Protein AF-A0A9N9MFW5-F1 (afdb_monomer_lite)

Structure (mmCIF, N/CA/C/O backbone):
data_AF-A0A9N9MFW5-F1
#
_entry.id   AF-A0A9N9MFW5-F1
#
loop_
_atom_site.group_PDB
_atom_site.id
_atom_site.type_symbol
_atom_site.label_atom_id
_atom_site.label_alt_id
_atom_site.label_comp_id
_atom_site.label_asym_id
_atom_site.label_entity_id
_atom_site.label_seq_id
_atom_site.pdbx_PDB_ins_code
_atom_site.Cartn_x
_atom_site.Cartn_y
_atom_site.Cartn_z
_atom_site.occupancy
_atom_site.B_iso_or_equiv
_atom_site.auth_seq_id
_atom_site.auth_comp_id
_atom_site.auth_asym_id
_atom_site.auth_atom_id
_atom_site.pdbx_PDB_model_num
ATOM 1 N N . MET A 1 1 ? 0.802 14.886 12.803 1.00 40.66 1 MET A N 1
ATOM 2 C CA . MET A 1 1 ? 1.139 13.510 13.218 1.00 40.66 1 MET A CA 1
ATOM 3 C C . MET A 1 1 ? 0.560 12.545 12.200 1.00 40.66 1 MET A C 1
ATOM 5 O O . MET A 1 1 ? -0.641 12.289 12.198 1.00 40.66 1 MET A O 1
ATOM 9 N N . SER A 1 2 ? 1.394 12.107 11.264 1.00 48.53 2 SER A N 1
ATOM 10 C CA . SER A 1 2 ? 1.089 11.101 10.247 1.00 48.53 2 SER A CA 1
ATOM 11 C C . SER A 1 2 ? 1.093 9.734 10.930 1.00 48.53 2 SER A C 1
ATOM 13 O O . SER A 1 2 ? 2.140 9.149 11.157 1.00 48.53 2 SER A O 1
ATOM 15 N N . LEU A 1 3 ? -0.085 9.184 11.238 1.00 49.66 3 LEU A N 1
ATOM 16 C CA . LEU A 1 3 ? -0.263 7.845 11.849 1.00 49.66 3 LEU A CA 1
ATOM 17 C C . LEU A 1 3 ? 0.292 6.674 10.998 1.00 49.66 3 LEU A C 1
ATOM 19 O O . LEU A 1 3 ? 0.194 5.511 11.365 1.00 49.66 3 LEU A O 1
ATOM 23 N N . ALA A 1 4 ? 0.880 7.003 9.853 1.00 54.03 4 ALA A N 1
ATOM 24 C CA . ALA A 1 4 ? 1.590 6.139 8.930 1.00 54.03 4 ALA A CA 1
ATOM 25 C C . ALA A 1 4 ? 3.053 5.853 9.342 1.00 54.03 4 ALA A C 1
ATOM 27 O O . ALA A 1 4 ? 3.630 4.883 8.862 1.00 54.03 4 ALA A O 1
ATOM 28 N N . GLU A 1 5 ? 3.631 6.662 10.235 1.00 55.81 5 GLU A N 1
ATOM 29 C CA . GLU A 1 5 ? 5.022 6.529 10.709 1.00 55.81 5 GLU A CA 1
ATOM 30 C C . GLU A 1 5 ? 5.164 5.565 11.899 1.00 55.81 5 GLU A C 1
ATOM 32 O O . GLU A 1 5 ? 6.275 5.221 12.296 1.00 55.81 5 GLU A O 1
ATOM 37 N N . ILE A 1 6 ? 4.043 5.119 12.478 1.00 61.78 6 ILE A N 1
ATOM 38 C CA . ILE A 1 6 ? 4.037 4.171 13.594 1.00 61.78 6 ILE A CA 1
ATOM 39 C C . ILE A 1 6 ? 4.391 2.792 13.038 1.00 61.78 6 ILE A C 1
ATOM 41 O O . ILE A 1 6 ? 3.673 2.260 12.173 1.00 61.78 6 ILE A O 1
ATOM 45 N N . GLN A 1 7 ? 5.492 2.218 13.537 1.00 70.25 7 GLN A N 1
ATOM 46 C CA . GLN A 1 7 ? 5.896 0.868 13.167 1.00 70.25 7 GLN A CA 1
ATOM 47 C C . GLN A 1 7 ? 4.733 -0.102 13.411 1.00 70.25 7 GLN A C 1
ATOM 49 O O . GLN A 1 7 ? 4.028 0.041 14.409 1.00 70.25 7 GLN A O 1
ATOM 54 N N . PRO A 1 8 ? 4.528 -1.104 12.538 1.00 75.06 8 PRO A N 1
ATOM 55 C CA . PRO A 1 8 ? 3.548 -2.171 12.742 1.00 75.06 8 PRO A CA 1
ATOM 56 C C . PRO A 1 8 ? 3.445 -2.697 14.184 1.00 75.06 8 PRO A C 1
ATOM 58 O O . PRO A 1 8 ? 2.343 -2.943 14.665 1.00 75.06 8 PRO A O 1
ATOM 61 N N . CYS A 1 9 ? 4.576 -2.814 14.891 1.00 70.94 9 CYS A N 1
ATOM 62 C CA . CYS A 1 9 ? 4.642 -3.300 16.270 1.00 70.94 9 CYS A CA 1
ATOM 63 C C . CYS A 1 9 ? 4.080 -2.340 17.332 1.00 70.94 9 CYS A C 1
ATOM 65 O O . CYS A 1 9 ? 3.703 -2.804 18.404 1.00 70.94 9 CYS A O 1
ATOM 67 N N . ASP A 1 10 ? 3.979 -1.044 17.037 1.00 78.44 10 ASP A N 1
ATOM 68 C CA . ASP A 1 10 ? 3.573 -0.007 17.995 1.00 78.44 10 ASP A CA 1
ATOM 69 C C . ASP A 1 10 ? 2.118 0.455 17.792 1.00 78.44 10 ASP A C 1
ATOM 71 O O . ASP A 1 10 ? 1.643 1.374 18.463 1.00 78.44 10 ASP A O 1
ATOM 75 N N . ARG A 1 11 ? 1.387 -0.168 16.856 1.00 82.88 11 ARG A N 1
ATOM 76 C CA . ARG A 1 11 ? 0.009 0.215 16.520 1.00 82.88 11 ARG A CA 1
ATOM 77 C C . ARG A 1 11 ? -0.973 -0.234 17.591 1.00 82.88 11 ARG A C 1
ATOM 79 O O . ARG A 1 11 ? -1.074 -1.418 17.912 1.00 82.88 11 ARG A O 1
ATOM 86 N N . ASN A 1 12 ? -1.774 0.705 18.086 1.00 84.88 12 ASN A N 1
ATOM 87 C CA . ASN A 1 12 ? -2.920 0.393 18.934 1.00 84.88 12 ASN A CA 1
ATOM 88 C C . ASN A 1 12 ? -4.189 0.144 18.088 1.00 84.88 12 ASN A C 1
ATOM 90 O O . ASN A 1 12 ? -4.212 0.342 16.872 1.00 84.88 12 ASN A O 1
ATOM 94 N N . VAL A 1 13 ? -5.281 -0.275 18.737 1.00 86.88 13 VAL A N 1
ATOM 95 C CA . VAL A 1 13 ? -6.555 -0.602 18.061 1.00 86.88 13 VAL A CA 1
ATOM 96 C C . VAL A 1 13 ? -7.099 0.567 17.226 1.00 86.88 13 VAL A C 1
ATOM 98 O O . VAL A 1 13 ? -7.587 0.349 16.119 1.00 86.88 13 VAL A O 1
ATOM 101 N N . LYS A 1 14 ? -6.970 1.811 17.705 1.00 87.56 14 LYS A N 1
ATOM 102 C CA . LYS A 1 14 ? -7.456 3.001 16.986 1.00 87.56 14 LYS A CA 1
ATOM 103 C C . LYS A 1 14 ? -6.640 3.271 15.722 1.00 87.56 14 LYS A C 1
ATOM 105 O O . LYS A 1 14 ? -7.205 3.684 14.710 1.00 87.56 14 LYS A O 1
ATOM 110 N N . ASP A 1 15 ? -5.333 3.015 15.762 1.00 86.31 15 ASP A N 1
ATOM 111 C CA . ASP A 1 15 ? -4.460 3.171 14.595 1.00 86.31 15 ASP A CA 1
ATOM 112 C C . ASP A 1 15 ? -4.852 2.174 13.500 1.00 86.31 15 ASP A C 1
ATOM 114 O O . ASP A 1 15 ? -5.009 2.547 12.336 1.00 86.31 15 ASP A O 1
ATOM 118 N N . VAL A 1 16 ? -5.098 0.918 13.887 1.00 87.38 16 VAL A N 1
ATOM 119 C CA . VAL A 1 16 ? -5.548 -0.143 12.976 1.00 87.38 16 VAL A CA 1
ATOM 120 C C . VAL A 1 16 ? -6.887 0.215 12.331 1.00 87.38 16 VAL A C 1
ATOM 122 O O . VAL A 1 16 ? -7.034 0.084 11.114 1.00 87.38 16 VAL A O 1
ATOM 125 N N . GLU A 1 17 ? -7.855 0.704 13.110 1.00 89.12 17 GLU A N 1
ATOM 126 C CA . GLU A 1 17 ? -9.157 1.145 12.594 1.00 89.12 17 GLU A CA 1
ATOM 127 C C . GLU A 1 17 ? -9.021 2.289 11.584 1.00 89.12 17 GLU A C 1
ATOM 129 O O . GLU A 1 17 ? -9.643 2.257 10.516 1.00 89.12 17 GLU A O 1
ATOM 134 N N . LEU A 1 18 ? -8.168 3.276 11.872 1.00 88.19 18 LEU A N 1
ATOM 135 C CA . LEU A 1 18 ? -7.936 4.391 10.961 1.00 88.19 18 LEU A CA 1
ATOM 136 C C . LEU A 1 18 ? -7.265 3.939 9.660 1.00 88.19 18 LEU A C 1
ATOM 138 O O . LEU A 1 18 ? -7.660 4.381 8.577 1.00 88.19 18 LEU A O 1
ATOM 142 N N . ILE A 1 19 ? -6.258 3.067 9.746 1.00 88.31 19 ILE A N 1
ATOM 143 C CA . ILE A 1 19 ? -5.581 2.524 8.565 1.00 88.31 19 ILE A CA 1
ATOM 144 C C . ILE A 1 19 ? -6.577 1.715 7.733 1.00 88.31 19 ILE A C 1
ATOM 146 O O . ILE A 1 19 ? -6.679 1.947 6.530 1.00 88.31 19 ILE A O 1
ATOM 150 N N . CYS A 1 20 ? -7.398 0.864 8.354 1.00 89.50 20 CYS A N 1
ATOM 151 C CA . CYS A 1 20 ? -8.475 0.148 7.665 1.00 89.50 20 CYS A CA 1
ATOM 152 C C . CYS A 1 20 ? -9.427 1.106 6.936 1.00 89.50 20 CYS A C 1
ATOM 154 O O . CYS A 1 20 ? -9.763 0.880 5.772 1.00 89.50 20 CYS A O 1
ATOM 156 N N . ALA A 1 21 ? -9.837 2.199 7.586 1.00 89.19 21 ALA A N 1
ATOM 157 C CA . ALA A 1 21 ? -10.704 3.205 6.978 1.00 89.19 21 ALA A CA 1
ATOM 158 C C . ALA A 1 21 ? -10.057 3.881 5.757 1.00 89.19 21 ALA A C 1
ATOM 160 O O . ALA A 1 21 ? -10.758 4.212 4.801 1.00 89.19 21 ALA A O 1
ATOM 161 N N . ARG A 1 22 ? -8.729 4.058 5.755 1.00 86.50 22 ARG A N 1
ATOM 162 C CA . ARG A 1 22 ? -7.978 4.564 4.595 1.00 86.50 22 ARG A CA 1
ATOM 163 C C . ARG A 1 22 ? -7.852 3.523 3.490 1.00 86.50 22 ARG A C 1
ATOM 165 O O . ARG A 1 22 ? -8.096 3.867 2.339 1.00 86.50 22 ARG A O 1
ATOM 172 N N . LEU A 1 23 ? -7.529 2.271 3.822 1.00 88.38 23 LEU A N 1
ATOM 173 C CA . LEU A 1 23 ? -7.454 1.173 2.850 1.00 88.38 23 LEU A CA 1
ATOM 174 C C . LEU A 1 23 ? -8.786 1.016 2.107 1.00 88.38 23 LEU A C 1
ATOM 176 O O . LEU A 1 23 ? -8.796 0.861 0.893 1.00 88.38 23 LEU A O 1
ATOM 180 N N . ARG A 1 24 ? -9.923 1.181 2.794 1.00 89.25 24 ARG A N 1
ATOM 181 C CA . ARG A 1 24 ? -11.251 1.156 2.160 1.00 89.25 24 ARG A CA 1
ATOM 182 C C . ARG A 1 24 ? -11.527 2.287 1.163 1.00 89.25 24 ARG A C 1
ATOM 184 O O . ARG A 1 24 ? -12.504 2.186 0.431 1.00 89.25 24 ARG A O 1
ATOM 191 N N . ARG A 1 25 ? -10.726 3.354 1.125 1.00 87.44 25 ARG A N 1
ATOM 192 C CA . ARG A 1 25 ? -10.868 4.413 0.108 1.00 87.44 25 ARG A CA 1
ATOM 193 C C . ARG A 1 25 ? -10.274 4.013 -1.241 1.00 87.44 25 ARG A C 1
ATOM 195 O O . ARG A 1 25 ? -10.534 4.690 -2.226 1.00 87.44 25 ARG A O 1
ATOM 202 N N . VAL A 1 26 ? -9.480 2.944 -1.282 1.00 86.44 26 VAL A N 1
ATOM 203 C CA . VAL A 1 26 ? -8.936 2.383 -2.518 1.00 86.44 26 VAL A CA 1
ATOM 204 C C . VAL A 1 26 ? -9.927 1.349 -3.051 1.00 86.44 26 VAL A C 1
ATOM 206 O O . VAL A 1 26 ? -10.196 0.346 -2.387 1.00 86.44 26 VAL A O 1
ATOM 209 N N . ASP A 1 27 ? -10.456 1.575 -4.253 1.00 84.50 27 ASP A N 1
ATOM 210 C CA . ASP A 1 27 ? -11.542 0.775 -4.844 1.00 84.50 27 ASP A CA 1
ATOM 211 C C . ASP A 1 27 ? -11.237 -0.726 -4.946 1.00 84.50 27 ASP A C 1
ATOM 213 O O . ASP A 1 27 ? -12.138 -1.563 -4.876 1.00 84.50 27 ASP A O 1
ATOM 217 N N . GLN A 1 28 ? -9.968 -1.098 -5.123 1.00 85.38 28 GLN A N 1
ATOM 218 C CA . GLN A 1 28 ? -9.567 -2.504 -5.179 1.00 85.38 28 GLN A CA 1
ATOM 219 C C . GLN A 1 28 ? -9.502 -3.128 -3.780 1.00 85.38 28 GLN A C 1
ATOM 221 O O . GLN A 1 28 ? -9.860 -4.292 -3.605 1.00 85.38 28 GLN A O 1
ATOM 226 N N . LEU A 1 29 ? -9.082 -2.355 -2.776 1.00 87.19 29 LEU A N 1
ATOM 227 C CA . LEU A 1 29 ? -8.934 -2.827 -1.400 1.00 87.19 29 LEU A CA 1
ATOM 228 C C . LEU A 1 29 ? -10.270 -2.887 -0.660 1.00 87.19 29 LEU A C 1
ATOM 230 O O . LEU A 1 29 ? -10.461 -3.763 0.176 1.00 87.19 29 LEU A O 1
ATOM 234 N N . CYS A 1 30 ? -11.220 -2.004 -0.975 1.00 88.81 30 CYS A N 1
ATOM 235 C CA . CYS A 1 30 ? -12.521 -1.959 -0.301 1.00 88.81 30 CYS A CA 1
ATOM 236 C C . CYS A 1 30 ? -13.358 -3.238 -0.492 1.00 88.81 30 CYS A C 1
ATOM 238 O O . CYS A 1 30 ? -14.261 -3.506 0.299 1.00 88.81 30 CYS A O 1
ATOM 240 N N . ARG A 1 31 ? -13.030 -4.042 -1.512 1.00 90.69 31 ARG A N 1
ATOM 241 C CA . ARG A 1 31 ? -13.660 -5.335 -1.812 1.00 90.69 31 ARG A CA 1
ATOM 242 C C . ARG A 1 31 ? -13.108 -6.487 -0.970 1.00 90.69 31 ARG A C 1
ATOM 244 O O . ARG A 1 31 ? -13.685 -7.572 -0.984 1.00 90.69 31 ARG A O 1
ATOM 251 N N . LEU A 1 32 ? -11.988 -6.282 -0.275 1.00 90.50 32 LEU A N 1
ATOM 252 C CA . LEU A 1 32 ? -11.380 -7.310 0.562 1.00 90.50 32 LEU A CA 1
ATOM 253 C C . LEU A 1 32 ? -12.171 -7.495 1.870 1.00 90.50 32 LEU A C 1
ATOM 255 O O . LEU A 1 32 ? -12.706 -6.523 2.411 1.00 90.50 32 LEU A O 1
ATOM 259 N N . PRO A 1 33 ? -12.219 -8.720 2.427 1.00 93.62 33 PRO A N 1
ATOM 260 C CA . PRO A 1 33 ? -12.826 -8.959 3.731 1.00 93.62 33 PRO A CA 1
ATOM 261 C C . PRO A 1 33 ? -12.186 -8.106 4.834 1.00 93.62 33 PRO A C 1
ATOM 263 O O . PRO A 1 33 ? -10.978 -7.865 4.831 1.00 93.62 33 PRO A O 1
ATOM 266 N N . ASN A 1 34 ? -12.975 -7.715 5.840 1.00 90.81 34 ASN A N 1
ATOM 267 C CA . ASN A 1 34 ? -12.486 -6.889 6.954 1.00 90.81 34 ASN A CA 1
ATOM 268 C C . ASN A 1 34 ? -11.313 -7.507 7.712 1.00 90.81 34 ASN A C 1
ATOM 270 O O . ASN A 1 34 ? -10.406 -6.783 8.107 1.00 90.81 34 ASN A O 1
ATOM 274 N N . SER A 1 35 ? -11.309 -8.829 7.879 1.00 91.94 35 SER A N 1
ATOM 275 C CA . SER A 1 35 ? -10.191 -9.542 8.497 1.00 91.94 35 SER A CA 1
ATOM 276 C C . SER A 1 35 ? -8.887 -9.339 7.720 1.00 91.94 35 SER A C 1
ATOM 278 O O . SER A 1 35 ? -7.846 -9.113 8.327 1.00 91.94 35 SER A O 1
ATOM 280 N N . VAL A 1 36 ? -8.939 -9.341 6.384 1.00 91.19 36 VAL A N 1
ATOM 281 C CA . VAL A 1 36 ? -7.771 -9.104 5.521 1.00 91.19 36 VAL A CA 1
ATOM 282 C C . VAL A 1 36 ? -7.308 -7.655 5.630 1.00 91.19 36 VAL A C 1
ATOM 284 O O . VAL A 1 36 ? -6.118 -7.405 5.784 1.00 91.19 36 VAL A O 1
ATOM 287 N N . LEU A 1 37 ? -8.237 -6.695 5.618 1.00 90.75 37 LEU A N 1
ATOM 288 C CA . LEU A 1 37 ? -7.902 -5.280 5.798 1.00 90.75 37 LEU A CA 1
ATOM 289 C C . LEU A 1 37 ? -7.252 -5.006 7.159 1.00 90.75 37 LEU A C 1
ATOM 291 O O . LEU A 1 37 ? -6.290 -4.250 7.223 1.00 90.75 37 LEU A O 1
ATOM 295 N N . GLN A 1 38 ? -7.728 -5.655 8.224 1.00 90.62 38 GLN A N 1
ATOM 296 C CA . GLN A 1 38 ? -7.121 -5.565 9.553 1.00 90.62 38 GLN A CA 1
ATOM 297 C C . GLN A 1 38 ? -5.716 -6.167 9.585 1.00 90.62 38 GLN A C 1
ATOM 299 O O . GLN A 1 38 ? -4.818 -5.560 10.155 1.00 90.62 38 GLN A O 1
ATOM 304 N N . GLN A 1 39 ? -5.496 -7.316 8.939 1.00 89.62 39 GLN A N 1
ATOM 305 C CA . GLN A 1 39 ? -4.158 -7.907 8.824 1.00 89.62 39 GLN A CA 1
ATOM 306 C C . GLN A 1 39 ? -3.200 -6.984 8.059 1.00 89.62 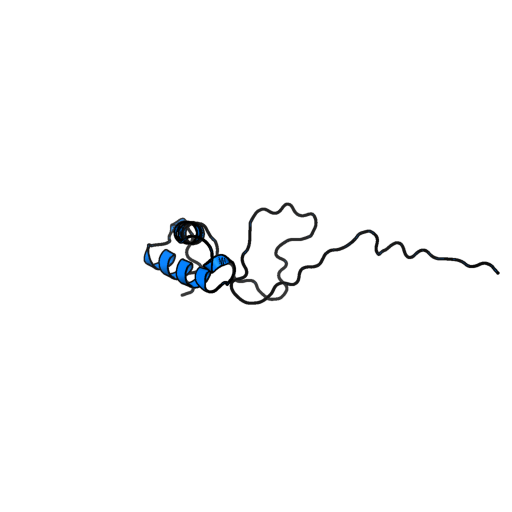39 GLN A C 1
ATOM 308 O O . GLN A 1 39 ? -2.098 -6.719 8.534 1.00 89.62 39 GLN A O 1
ATOM 313 N N . LEU A 1 40 ? -3.645 -6.412 6.935 1.00 89.06 40 LEU A N 1
ATOM 314 C CA . LEU A 1 40 ? -2.873 -5.415 6.185 1.00 89.06 40 LEU A CA 1
ATOM 315 C C . LEU A 1 40 ? -2.591 -4.163 7.025 1.00 89.06 40 LEU A C 1
ATOM 317 O O . LEU A 1 40 ? -1.489 -3.627 6.983 1.00 89.06 40 LEU A O 1
ATOM 321 N N . ALA A 1 41 ? -3.559 -3.708 7.819 1.00 88.31 41 ALA A N 1
ATOM 322 C CA . ALA A 1 41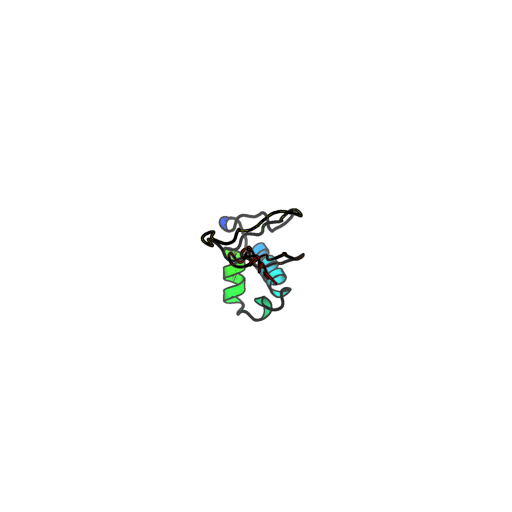 ? -3.388 -2.580 8.726 1.00 88.31 41 ALA A CA 1
ATOM 323 C C . ALA A 1 41 ? -2.467 -2.888 9.917 1.00 88.31 41 ALA A C 1
ATOM 325 O O . ALA A 1 41 ? -1.913 -1.961 10.502 1.00 88.31 41 ALA A O 1
ATOM 326 N N . LEU A 1 42 ? -2.275 -4.159 10.272 1.00 86.69 42 LEU A N 1
ATOM 327 C CA . LEU A 1 42 ? -1.352 -4.571 11.325 1.00 86.69 42 LEU A CA 1
ATOM 328 C C . LEU A 1 42 ? 0.084 -4.682 10.816 1.00 86.69 42 LEU A C 1
ATOM 330 O O . LEU A 1 42 ? 0.974 -4.220 11.511 1.00 86.69 42 LEU A O 1
ATOM 334 N N . CYS A 1 43 ? 0.323 -5.241 9.624 1.00 85.81 43 CYS A N 1
ATOM 335 C CA . CYS A 1 43 ? 1.684 -5.480 9.118 1.00 85.81 43 CYS A CA 1
ATOM 336 C C . CYS A 1 43 ? 2.182 -4.472 8.072 1.00 85.81 43 CYS A C 1
ATOM 338 O O . CYS A 1 43 ? 3.381 -4.405 7.812 1.00 85.81 43 CYS A O 1
ATOM 340 N N . GLY A 1 44 ? 1.286 -3.714 7.438 1.00 83.25 44 GLY A N 1
ATOM 341 C CA . GLY A 1 44 ? 1.627 -2.859 6.306 1.00 83.25 44 GLY A CA 1
ATOM 342 C C . GLY A 1 44 ? 2.440 -1.636 6.715 1.00 83.25 44 GLY A C 1
ATOM 343 O O . GLY A 1 44 ? 2.148 -1.000 7.727 1.00 83.25 44 GLY A O 1
ATOM 344 N N . TYR A 1 45 ? 3.420 -1.265 5.901 1.00 82.12 45 TYR A N 1
ATOM 345 C CA . TYR A 1 45 ? 4.188 -0.033 6.065 1.00 82.12 45 TYR A CA 1
ATOM 346 C C . TYR A 1 45 ? 3.608 1.055 5.161 1.00 82.12 45 TYR A C 1
ATOM 348 O O . TYR A 1 45 ? 3.119 0.764 4.069 1.00 82.12 45 TYR A O 1
ATOM 356 N N . TYR A 1 46 ? 3.637 2.302 5.627 1.00 80.56 46 TYR A N 1
ATOM 357 C CA . TYR A 1 46 ? 3.327 3.454 4.792 1.00 80.56 46 TYR A CA 1
ATOM 358 C C . TYR A 1 46 ? 4.630 4.176 4.481 1.00 80.56 46 TYR A C 1
ATOM 360 O O . TYR A 1 46 ? 5.356 4.565 5.392 1.00 80.56 46 TYR A O 1
ATOM 368 N N . GLU A 1 47 ? 4.893 4.371 3.198 1.00 80.31 47 GLU A N 1
ATOM 369 C CA . GLU A 1 47 ? 6.026 5.148 2.715 1.00 80.31 47 GLU A CA 1
ATOM 370 C C . GLU A 1 47 ? 5.487 6.326 1.913 1.00 80.31 47 GLU A C 1
ATOM 372 O O . GLU A 1 47 ? 4.638 6.149 1.034 1.00 80.31 47 GLU A O 1
ATOM 377 N N . ASP A 1 48 ? 5.966 7.524 2.240 1.00 83.12 48 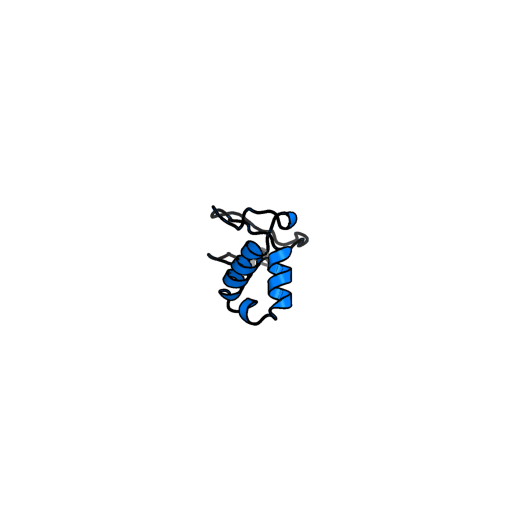ASP A N 1
ATOM 378 C CA . ASP A 1 48 ? 5.759 8.700 1.406 1.00 83.12 48 ASP A CA 1
ATOM 379 C C . ASP A 1 48 ? 6.962 8.834 0.475 1.00 83.12 48 ASP A C 1
ATOM 381 O O . ASP A 1 48 ? 8.110 8.828 0.925 1.00 83.12 48 ASP A O 1
ATOM 385 N N . LEU A 1 49 ? 6.703 8.881 -0.827 1.00 84.31 49 LEU A N 1
ATOM 386 C CA . LEU A 1 49 ? 7.747 8.880 -1.843 1.00 84.31 49 LEU A CA 1
ATOM 387 C C . LEU A 1 49 ? 7.798 10.243 -2.512 1.00 84.31 49 LEU A C 1
ATOM 389 O O . LEU A 1 49 ? 6.796 10.738 -3.030 1.00 84.31 49 LEU A O 1
ATOM 393 N N . GLU A 1 50 ? 8.993 10.820 -2.558 1.00 86.50 50 GLU A N 1
ATOM 394 C CA . GLU A 1 50 ? 9.223 12.048 -3.305 1.00 86.50 50 GLU A CA 1
ATOM 395 C C . GLU A 1 50 ? 9.113 11.819 -4.819 1.00 86.50 50 GLU A C 1
ATOM 397 O O . GLU A 1 50 ? 9.305 10.717 -5.349 1.00 86.50 50 GLU A O 1
ATOM 402 N N . ASN A 1 51 ? 8.825 12.900 -5.546 1.00 86.88 51 ASN A N 1
ATOM 403 C CA . ASN A 1 51 ? 8.771 12.853 -7.000 1.00 86.88 51 ASN A CA 1
ATOM 404 C C . ASN A 1 51 ? 10.131 12.429 -7.583 1.00 86.88 51 ASN A C 1
ATOM 406 O O . ASN A 1 51 ? 11.170 12.985 -7.240 1.00 86.88 51 ASN A O 1
ATOM 410 N N . GLY A 1 52 ? 10.110 11.468 -8.507 1.00 85.19 52 GLY A N 1
ATOM 411 C CA . GLY A 1 52 ? 11.311 10.934 -9.151 1.00 85.19 52 GLY A CA 1
ATOM 412 C C . GLY A 1 52 ? 11.933 9.719 -8.455 1.00 85.19 52 GLY A C 1
ATOM 413 O O . GLY A 1 52 ? 12.862 9.129 -9.011 1.00 85.19 52 GLY A O 1
ATOM 414 N N . VAL A 1 53 ? 11.412 9.284 -7.302 1.00 87.81 53 VAL A N 1
ATOM 415 C CA . VAL A 1 53 ? 11.865 8.046 -6.653 1.00 87.81 53 VAL A CA 1
ATOM 416 C C . VAL A 1 53 ? 11.461 6.824 -7.484 1.00 87.81 53 VAL A C 1
ATOM 418 O O . VAL A 1 53 ? 10.331 6.694 -7.952 1.00 87.81 53 VAL A O 1
ATOM 421 N N . THR A 1 54 ? 12.408 5.905 -7.680 1.00 88.44 54 THR A N 1
ATOM 422 C CA . THR A 1 54 ? 12.165 4.617 -8.343 1.00 88.44 54 THR A CA 1
ATOM 423 C C . THR A 1 54 ? 11.960 3.535 -7.289 1.00 88.44 54 THR A C 1
ATOM 425 O O . THR A 1 54 ? 12.895 3.233 -6.554 1.00 88.44 54 THR A O 1
ATOM 428 N N . LEU A 1 55 ? 10.764 2.936 -7.248 1.00 86.56 55 LEU A N 1
ATOM 429 C CA . LEU A 1 55 ? 10.415 1.862 -6.306 1.00 86.56 55 LEU A CA 1
ATOM 430 C C . LEU A 1 55 ? 11.222 0.576 -6.534 1.00 86.56 55 LEU A C 1
ATOM 432 O O . LEU A 1 55 ? 11.792 0.020 -5.603 1.00 86.56 55 LEU A O 1
ATOM 436 N N . PHE A 1 56 ? 11.272 0.102 -7.777 1.00 86.88 56 PHE A N 1
ATOM 437 C CA . PHE A 1 56 ? 12.074 -1.050 -8.188 1.00 86.88 56 PHE A CA 1
ATOM 438 C C . PHE A 1 56 ? 12.394 -0.955 -9.681 1.00 86.88 56 PHE A C 1
ATOM 440 O O . PHE A 1 56 ? 11.706 -0.246 -10.425 1.00 86.88 56 PHE A O 1
ATOM 447 N N . ARG A 1 57 ? 13.447 -1.646 -10.129 1.00 88.81 57 ARG A N 1
ATOM 448 C CA . ARG A 1 57 ? 13.829 -1.707 -11.544 1.00 88.81 57 ARG A CA 1
ATOM 449 C C . ARG A 1 57 ? 13.470 -3.059 -12.144 1.00 88.81 57 ARG A C 1
ATOM 451 O O . ARG A 1 57 ? 13.361 -4.071 -11.457 1.00 88.81 57 ARG A O 1
ATOM 458 N N . GLN A 1 58 ? 13.267 -3.071 -13.458 1.00 85.50 58 GLN A N 1
ATOM 459 C CA . GLN A 1 58 ? 13.077 -4.313 -14.198 1.00 85.50 58 GLN A CA 1
ATOM 460 C C . GLN A 1 58 ? 14.302 -5.217 -14.012 1.00 85.50 58 GLN A C 1
ATOM 462 O O . GLN A 1 58 ? 15.431 -4.767 -14.181 1.00 85.50 58 GLN A O 1
ATOM 467 N N . GLY A 1 59 ? 14.060 -6.487 -13.689 1.00 86.31 59 GLY A N 1
ATOM 468 C CA . GLY A 1 59 ? 15.113 -7.459 -13.386 1.00 86.31 59 GLY A CA 1
ATOM 469 C C . GLY A 1 59 ? 15.443 -7.574 -11.896 1.00 86.31 59 GLY A C 1
ATOM 470 O O . GLY A 1 59 ? 16.069 -8.558 -11.510 1.00 86.31 59 GLY A O 1
ATOM 471 N N . ASP A 1 60 ? 14.975 -6.646 -11.054 1.00 86.75 60 ASP A N 1
ATOM 472 C CA . ASP A 1 60 ? 15.127 -6.765 -9.605 1.00 86.75 60 ASP A CA 1
ATOM 473 C C . ASP A 1 60 ? 14.155 -7.81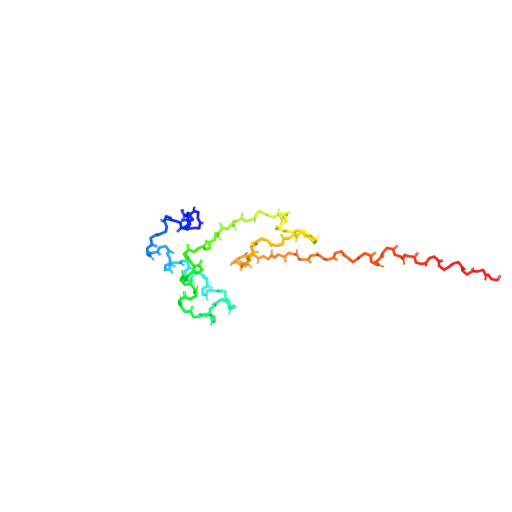3 -9.041 1.00 86.75 60 ASP A C 1
ATOM 475 O O . ASP A 1 60 ? 12.978 -7.874 -9.409 1.00 86.75 60 ASP A O 1
ATOM 479 N N . SER A 1 61 ? 14.628 -8.612 -8.083 1.00 85.25 61 SER A N 1
ATOM 480 C CA . SER A 1 61 ? 13.763 -9.506 -7.311 1.00 85.25 61 SER A CA 1
ATOM 481 C C . SER A 1 61 ? 12.809 -8.690 -6.435 1.00 85.25 61 SER A C 1
ATOM 483 O O . SER A 1 61 ? 13.241 -8.014 -5.498 1.00 85.25 61 SER A O 1
ATOM 485 N N . GLY A 1 62 ? 11.506 -8.777 -6.709 1.00 81.81 62 GLY A N 1
ATOM 486 C CA . GLY A 1 62 ? 10.473 -8.135 -5.896 1.00 81.81 62 GLY A CA 1
ATOM 487 C C . GLY A 1 62 ? 10.448 -8.700 -4.474 1.00 81.81 62 GLY A C 1
ATOM 488 O O . GLY A 1 62 ? 10.301 -9.906 -4.287 1.00 81.81 62 GLY A O 1
ATOM 489 N N . LYS A 1 63 ? 10.600 -7.829 -3.469 1.00 76.88 63 LYS A N 1
ATOM 490 C CA . LYS A 1 63 ? 10.601 -8.215 -2.043 1.00 76.88 63 LYS A CA 1
ATOM 491 C C . LYS A 1 63 ? 9.265 -7.972 -1.346 1.00 76.88 63 LYS A C 1
ATOM 493 O O . LYS A 1 63 ? 8.942 -8.671 -0.392 1.00 76.88 63 LYS A O 1
ATOM 498 N N . CYS A 1 64 ? 8.507 -6.987 -1.822 1.00 82.44 64 CYS A N 1
ATOM 499 C CA . CYS A 1 64 ? 7.294 -6.494 -1.181 1.00 82.44 64 CYS A CA 1
ATOM 500 C C . CYS A 1 64 ? 6.202 -6.227 -2.221 1.00 82.44 64 CYS A C 1
ATOM 502 O O . CYS A 1 64 ? 6.485 -5.985 -3.396 1.00 82.44 64 CYS A O 1
ATOM 504 N N . TRP A 1 65 ? 4.952 -6.236 -1.763 1.00 84.00 65 TRP A N 1
ATOM 505 C CA . TRP A 1 65 ? 3.813 -5.739 -2.525 1.00 84.00 65 TRP A CA 1
ATOM 506 C C . TRP A 1 65 ? 3.479 -4.308 -2.094 1.00 84.00 65 TRP A C 1
ATOM 508 O O . TRP A 1 65 ? 3.593 -3.980 -0.914 1.00 84.00 65 TRP A O 1
ATOM 518 N N . TYR A 1 66 ? 3.051 -3.474 -3.043 1.00 85.06 66 TYR A N 1
ATOM 519 C CA . TYR A 1 66 ? 2.760 -2.058 -2.820 1.00 85.06 66 TYR A CA 1
ATOM 520 C C . TYR A 1 66 ? 1.347 -1.722 -3.294 1.00 85.06 66 TYR A C 1
ATOM 522 O O . TYR A 1 66 ? 0.928 -2.145 -4.373 1.00 85.06 66 TYR A O 1
ATOM 530 N N . ALA A 1 67 ? 0.643 -0.909 -2.510 1.00 84.19 67 ALA A N 1
ATOM 531 C CA . ALA A 1 67 ? -0.629 -0.309 -2.890 1.00 84.19 67 ALA A CA 1
ATOM 532 C C . ALA A 1 67 ? -0.481 1.214 -2.905 1.00 84.19 67 ALA A C 1
ATOM 534 O O . ALA A 1 67 ? -0.042 1.811 -1.922 1.00 84.19 67 ALA A O 1
ATOM 535 N N . VAL A 1 68 ? -0.856 1.848 -4.016 1.00 86.00 68 VAL A N 1
ATOM 536 C CA . VAL A 1 68 ? -0.819 3.310 -4.134 1.00 86.00 68 VAL A CA 1
ATOM 537 C C . VAL A 1 68 ? -2.037 3.888 -3.422 1.00 86.00 68 VAL A C 1
ATOM 539 O O . VAL A 1 68 ? -3.169 3.697 -3.859 1.00 86.00 68 VAL A O 1
ATOM 542 N N . MET A 1 69 ? -1.797 4.588 -2.315 1.00 82.06 69 MET A N 1
ATOM 543 C CA . MET A 1 69 ? -2.853 5.216 -1.511 1.00 82.06 69 MET A CA 1
ATOM 544 C C . MET A 1 69 ? -3.223 6.617 -2.016 1.00 82.06 69 MET A C 1
ATOM 546 O O . MET A 1 69 ? -4.352 7.065 -1.830 1.00 82.06 69 MET A O 1
ATOM 550 N N . SER A 1 70 ? -2.261 7.318 -2.617 1.00 81.50 70 SER A N 1
ATOM 551 C CA . SER A 1 70 ? -2.402 8.657 -3.191 1.00 81.50 70 SER A CA 1
ATOM 552 C C . SER A 1 70 ? -1.313 8.877 -4.244 1.00 81.50 70 SER A C 1
ATOM 554 O O . SER A 1 70 ? -0.229 8.304 -4.137 1.00 81.50 70 SER A O 1
ATOM 556 N N . GLY A 1 71 ? -1.588 9.711 -5.247 1.00 86.25 71 GLY A N 1
ATOM 557 C CA . GLY A 1 71 ? -0.662 9.995 -6.343 1.00 86.25 71 GLY A CA 1
ATOM 558 C C . GLY A 1 71 ? -0.728 8.975 -7.482 1.00 86.25 71 GLY A C 1
ATOM 559 O O . GLY A 1 71 ? -1.739 8.308 -7.692 1.00 86.25 71 GLY A O 1
ATOM 560 N N . SER A 1 72 ? 0.349 8.894 -8.262 1.00 87.00 72 SER A N 1
ATOM 561 C CA . SER A 1 72 ? 0.455 7.982 -9.404 1.00 87.00 72 SER A CA 1
ATOM 562 C C . SER A 1 72 ? 1.895 7.516 -9.586 1.00 87.00 72 SER A C 1
ATOM 564 O O . SER A 1 72 ? 2.831 8.213 -9.197 1.00 87.00 72 SER A O 1
ATOM 566 N N . LEU A 1 73 ? 2.067 6.340 -10.184 1.00 88.56 73 LEU A N 1
ATOM 567 C CA . LEU A 1 73 ? 3.371 5.770 -10.506 1.00 88.56 73 LEU A CA 1
ATOM 568 C C . LEU A 1 73 ? 3.501 5.609 -12.020 1.00 88.56 73 LEU A C 1
ATOM 570 O O . LEU A 1 73 ? 2.543 5.241 -12.699 1.00 88.56 73 LEU A O 1
ATOM 574 N N . SER A 1 74 ? 4.705 5.845 -12.542 1.00 88.44 74 SER A N 1
ATOM 575 C CA . SER A 1 74 ? 5.045 5.560 -13.936 1.00 88.44 74 SER A CA 1
ATOM 576 C C . SER A 1 74 ? 5.784 4.228 -14.018 1.00 88.44 74 SER A C 1
ATOM 578 O O . SER A 1 74 ? 6.861 4.075 -13.442 1.00 88.44 74 SER A O 1
ATOM 580 N N . VAL A 1 75 ? 5.211 3.267 -14.742 1.00 89.19 75 VAL A N 1
ATOM 581 C CA . VAL A 1 75 ? 5.838 1.967 -15.005 1.00 89.19 75 VAL A CA 1
ATOM 582 C C . VAL A 1 75 ? 6.505 2.016 -16.376 1.00 89.19 75 VAL A C 1
ATOM 584 O O . VAL A 1 75 ? 5.863 2.357 -17.368 1.00 89.19 75 VAL A O 1
ATOM 587 N N . ARG A 1 76 ? 7.796 1.673 -16.441 1.00 88.00 76 ARG A N 1
ATOM 588 C CA . ARG A 1 76 ? 8.567 1.594 -17.690 1.00 88.00 76 ARG A CA 1
ATOM 589 C C . ARG A 1 76 ? 9.162 0.201 -17.848 1.00 88.00 76 ARG A C 1
ATOM 591 O O . ARG A 1 76 ? 9.741 -0.326 -16.904 1.00 88.00 76 ARG A O 1
ATOM 598 N N . VAL A 1 77 ? 9.044 -0.357 -19.049 1.00 86.12 77 VAL A N 1
ATOM 599 C CA . VAL A 1 77 ? 9.627 -1.651 -19.420 1.00 86.12 77 VAL A CA 1
ATOM 600 C C . VAL A 1 77 ? 10.613 -1.416 -20.557 1.00 86.12 77 VAL A C 1
ATOM 602 O O . VAL A 1 77 ? 10.222 -0.957 -21.631 1.00 86.12 77 VAL A O 1
ATOM 605 N N . SER A 1 78 ? 11.890 -1.716 -20.326 1.00 83.50 78 SER A N 1
ATOM 606 C CA . SER A 1 78 ? 12.883 -1.786 -21.397 1.00 83.50 78 SER A CA 1
ATOM 607 C C . SER A 1 78 ? 12.763 -3.139 -22.092 1.00 83.50 78 SER A C 1
ATOM 609 O O . SER A 1 78 ? 12.937 -4.1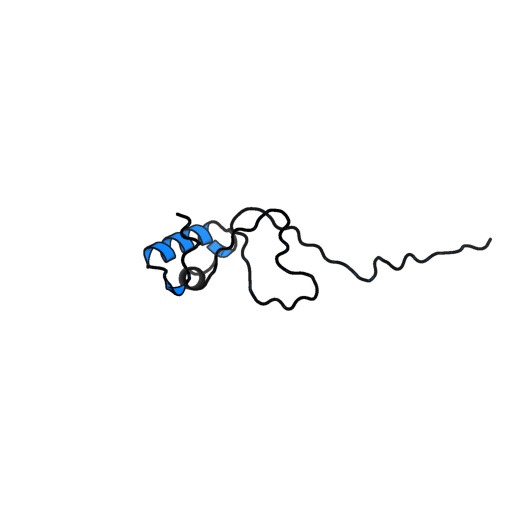87 -21.468 1.00 83.50 78 SER A O 1
ATOM 611 N N . HIS A 1 79 ? 12.436 -3.116 -23.382 1.00 76.00 79 HIS A N 1
ATOM 612 C CA . HIS A 1 79 ? 12.492 -4.298 -24.236 1.00 76.00 79 HIS A CA 1
ATOM 613 C C . HIS A 1 79 ? 13.875 -4.335 -24.897 1.00 76.00 79 HIS A C 1
ATOM 615 O O . HIS A 1 79 ? 14.210 -3.384 -25.605 1.00 76.00 79 HIS A O 1
ATOM 621 N N . PRO A 1 80 ? 14.674 -5.400 -24.705 1.00 63.84 80 PRO A N 1
ATOM 622 C CA . PRO A 1 80 ? 15.997 -5.512 -25.323 1.00 63.84 80 PRO A CA 1
ATOM 623 C C . PRO A 1 80 ? 15.976 -5.520 -26.862 1.00 63.84 80 PRO A C 1
ATOM 625 O O . PRO A 1 80 ? 16.995 -5.257 -27.488 1.00 63.84 80 PRO A O 1
ATOM 628 N N . GLU A 1 81 ? 14.832 -5.809 -27.491 1.00 56.72 81 GLU A N 1
ATOM 629 C CA . GLU A 1 81 ? 14.720 -5.959 -28.952 1.00 56.72 81 GLU A CA 1
ATOM 630 C C . GLU A 1 81 ? 14.471 -4.652 -29.723 1.00 56.72 81 GLU A C 1
ATOM 632 O O . GLU A 1 81 ? 14.459 -4.664 -30.952 1.00 56.72 81 GLU A O 1
ATOM 637 N N . ALA A 1 82 ? 14.316 -3.508 -29.050 1.00 50.81 82 ALA A N 1
ATOM 638 C CA . ALA A 1 82 ? 14.101 -2.230 -29.737 1.00 50.81 82 ALA A CA 1
ATOM 639 C C . ALA A 1 82 ? 15.387 -1.600 -30.319 1.00 50.81 82 ALA A C 1
ATOM 641 O O . ALA A 1 82 ? 15.290 -0.644 -31.086 1.00 50.81 82 ALA A O 1
ATOM 642 N N . ASP A 1 83 ? 16.571 -2.143 -30.003 1.00 49.31 83 ASP A N 1
ATOM 643 C CA . ASP A 1 83 ? 17.864 -1.623 -30.484 1.00 49.31 83 ASP A CA 1
ATOM 644 C C . ASP A 1 83 ? 18.425 -2.348 -31.719 1.00 49.31 83 ASP A C 1
ATOM 646 O O . ASP A 1 83 ? 19.470 -1.968 -32.252 1.00 49.31 83 ASP A O 1
ATOM 650 N N . LEU A 1 84 ? 17.712 -3.336 -32.270 1.00 48.16 84 LEU A N 1
ATOM 651 C CA . LEU A 1 84 ? 18.041 -3.879 -33.589 1.00 48.16 84 LEU A CA 1
ATOM 652 C C . LEU A 1 84 ? 17.445 -2.987 -34.680 1.00 48.16 84 LEU A C 1
ATOM 654 O O . LEU A 1 84 ? 16.503 -3.343 -35.387 1.00 48.16 84 LEU A O 1
ATOM 658 N N . LYS A 1 85 ? 18.034 -1.801 -34.848 1.00 48.53 85 LYS A N 1
ATOM 659 C CA . LYS A 1 85 ? 17.860 -0.992 -36.053 1.00 48.53 85 LYS A CA 1
ATOM 660 C C . LYS A 1 85 ? 18.513 -1.755 -37.208 1.00 48.53 85 LYS A C 1
ATOM 662 O O . LYS A 1 85 ? 19.698 -1.585 -37.481 1.00 48.53 85 LYS A O 1
ATOM 667 N N . VAL A 1 86 ? 17.760 -2.644 -37.858 1.00 50.28 86 VAL A N 1
ATOM 668 C CA . VAL A 1 86 ? 18.209 -3.332 -39.074 1.00 50.28 86 VAL A CA 1
ATOM 669 C C . VAL A 1 86 ? 18.512 -2.261 -40.120 1.00 50.28 86 VAL A C 1
ATOM 671 O O . VAL A 1 86 ? 17.612 -1.644 -40.690 1.00 50.28 86 VAL A O 1
ATOM 674 N N . ILE A 1 87 ? 19.800 -2.008 -40.348 1.00 57.28 87 ILE A N 1
ATOM 675 C CA . ILE A 1 87 ? 20.279 -1.194 -41.461 1.00 57.28 87 ILE A CA 1
ATOM 676 C C . ILE A 1 87 ? 20.010 -2.009 -42.727 1.00 57.28 87 ILE A C 1
ATOM 678 O O . ILE A 1 87 ? 20.778 -2.901 -43.082 1.00 57.28 87 ILE A O 1
ATOM 682 N N . VAL A 1 88 ?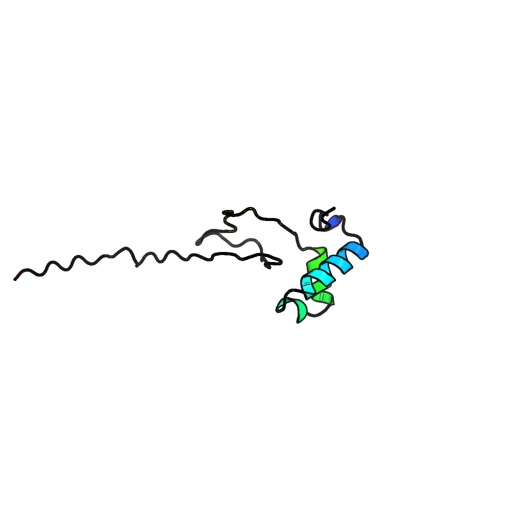 18.899 -1.731 -43.408 1.00 52.19 88 VAL A N 1
ATOM 683 C CA . VAL A 1 88 ? 18.670 -2.255 -44.757 1.00 52.19 88 VAL A CA 1
ATOM 684 C C . VAL A 1 88 ? 19.467 -1.383 -45.726 1.00 52.19 88 VAL A C 1
ATOM 686 O O . VAL A 1 88 ? 18.978 -0.361 -46.202 1.00 52.19 88 VAL A O 1
ATOM 689 N N . ASN A 1 89 ? 20.704 -1.779 -46.025 1.00 39.53 89 ASN A N 1
ATOM 690 C CA . ASN A 1 89 ? 21.416 -1.247 -47.183 1.00 39.53 89 ASN A CA 1
ATOM 691 C C . ASN A 1 89 ? 20.772 -1.833 -48.445 1.00 39.53 89 ASN A C 1
ATOM 693 O O . ASN A 1 89 ? 21.060 -2.964 -48.831 1.00 39.53 89 ASN A O 1
ATOM 697 N N . LYS A 1 90 ? 19.879 -1.072 -49.084 1.00 45.38 90 LYS A N 1
ATOM 698 C CA . LYS A 1 90 ? 19.499 -1.344 -50.473 1.00 45.38 90 LYS A CA 1
ATOM 699 C C . LYS A 1 90 ? 20.660 -0.919 -51.370 1.00 45.38 90 LYS A C 1
ATOM 701 O O . LYS A 1 90 ? 20.946 0.270 -51.482 1.00 45.38 90 LYS A O 1
ATOM 706 N N . VAL A 1 91 ? 21.319 -1.898 -51.981 1.00 45.59 91 VAL A N 1
ATOM 707 C CA . VAL A 1 91 ? 22.183 -1.688 -53.147 1.00 45.59 91 VAL A CA 1
ATOM 708 C C . VAL A 1 91 ? 21.267 -1.740 -54.371 1.00 45.59 91 VAL A C 1
ATOM 710 O O . VAL A 1 91 ? 20.478 -2.679 -54.487 1.00 45.59 91 VAL A O 1
ATOM 713 N N . TYR A 1 92 ? 21.301 -0.687 -55.191 1.00 49.38 92 TYR A N 1
ATOM 714 C CA . TYR A 1 92 ? 20.574 -0.605 -56.463 1.00 49.38 92 TYR A CA 1
ATOM 715 C C . TYR A 1 92 ? 21.223 -1.488 -57.525 1.00 49.38 92 TYR A C 1
ATOM 717 O O . TYR A 1 92 ? 22.474 -1.552 -57.533 1.00 49.38 92 TYR A O 1
#

pLDDT: mean 78.56, std 14.89, range [39.53, 93.62]

Organism: NCBI:txid467358

Secondary structure (DSSP, 8-state):
--TTSS-GGG--HHHHHHHHHHHTTSTTTTTS-HHHHHHHHHH-------TT--S--TTS--------SSS--------GGGG---------

InterPro domains:
  IPR000595 Cyclic nucleotide-binding domain [PS50042] (28-92)
  IPR014710 RmlC-like jelly roll fold [G3DSA:2.60.120.10] (1-91)
  IPR018490 Cyclic nucleotide-binding domain superfamily [SSF51206] (8-83)

Foldseek 3Di:
DPLLPQALVRDDPVSLVVQLVLLCVDVVSVPDDPVVSSVCSNHPHDDDDDPPDDPDDPPDDDDDDDDDSDDDDDDDDDDPPPPCPPPPPDDD

Sequence (92 aa):
MSLAEIQPCDRNVKDVELICARLRRVDQLCRLPNSVLQQLALCGYYEDLENGVTLFRQGDSGKCWYAVMSGSLSVRVSHPEADLKVIVNKVY

Radius of gyration: 20.84 Å; chains: 1; bounding box: 36×23×75 Å